Protein AF-A0A964RR75-F1 (afdb_monomer_lite)

pLDDT: mean 89.59, std 12.88, range [41.69, 97.19]

Organism: NCBI:txid225345

Structure (mmCIF, N/CA/C/O backbone):
data_AF-A0A964RR75-F1
#
_entry.id   AF-A0A964RR75-F1
#
loop_
_atom_site.group_PDB
_atom_site.id
_atom_site.type_symbol
_atom_site.label_atom_id
_atom_site.label_alt_id
_atom_site.label_comp_id
_atom_site.label_asym_id
_atom_site.label_entity_id
_atom_site.label_seq_id
_atom_site.pdbx_PDB_ins_code
_atom_site.Cartn_x
_atom_site.Cartn_y
_atom_site.Cartn_z
_atom_site.occupancy
_atom_site.B_iso_or_equiv
_atom_site.auth_seq_id
_atom_site.auth_comp_id
_atom_site.auth_asym_id
_atom_site.auth_atom_id
_atom_site.pdbx_PDB_model_num
ATOM 1 N N . MET A 1 1 ? -4.016 -12.438 4.149 1.00 81.81 1 MET A N 1
ATOM 2 C CA . MET A 1 1 ? -3.208 -11.218 3.971 1.00 81.81 1 MET A CA 1
ATOM 3 C C . MET A 1 1 ? -3.759 -10.144 4.903 1.00 81.81 1 MET A C 1
ATOM 5 O O . MET A 1 1 ? -4.978 -10.052 4.986 1.00 81.81 1 MET A O 1
ATOM 9 N N . THR A 1 2 ? -2.914 -9.421 5.646 1.00 94.81 2 THR A N 1
ATOM 10 C CA . THR A 1 2 ? -3.322 -8.312 6.540 1.00 94.81 2 THR A CA 1
ATOM 11 C C . THR A 1 2 ? -3.134 -6.965 5.841 1.00 94.81 2 THR A C 1
ATOM 13 O O . THR A 1 2 ? -2.359 -6.888 4.892 1.00 94.81 2 THR A O 1
ATOM 16 N N . LEU A 1 3 ? -3.818 -5.912 6.308 1.00 94.75 3 LEU A N 1
ATOM 17 C CA . LEU A 1 3 ? -3.680 -4.560 5.750 1.00 94.75 3 LEU A CA 1
ATOM 18 C C . LEU A 1 3 ? -2.237 -4.043 5.840 1.00 94.75 3 LEU A C 1
ATOM 20 O O . LEU A 1 3 ? -1.690 -3.606 4.838 1.00 94.75 3 LEU A O 1
ATOM 24 N N . GLU A 1 4 ? -1.614 -4.157 7.015 1.00 95.38 4 GLU A N 1
ATOM 25 C CA . GLU A 1 4 ? -0.220 -3.749 7.249 1.00 95.38 4 GLU A CA 1
ATOM 26 C C . GLU A 1 4 ? 0.736 -4.400 6.241 1.00 95.38 4 GLU A C 1
ATOM 28 O O . GLU A 1 4 ? 1.500 -3.715 5.572 1.00 95.38 4 GLU A O 1
ATOM 33 N N . LYS A 1 5 ? 0.587 -5.709 6.015 1.00 95.75 5 LYS A N 1
ATOM 34 C CA . LYS A 1 5 ? 1.420 -6.439 5.059 1.00 95.75 5 LYS A CA 1
ATOM 35 C C . LYS A 1 5 ? 1.174 -6.029 3.602 1.00 95.75 5 LYS A C 1
ATOM 37 O O . LYS A 1 5 ? 2.108 -6.011 2.811 1.00 95.75 5 LYS A O 1
ATOM 42 N N . MET A 1 6 ? -0.065 -5.687 3.235 1.00 95.56 6 MET A N 1
ATOM 43 C CA . MET A 1 6 ? -0.350 -5.141 1.900 1.00 95.56 6 MET A CA 1
ATOM 44 C C . MET A 1 6 ? 0.336 -3.791 1.690 1.00 95.56 6 MET A C 1
ATOM 46 O O . MET A 1 6 ? 0.827 -3.533 0.596 1.00 95.56 6 MET A O 1
ATOM 50 N N . ILE A 1 7 ? 0.358 -2.942 2.720 1.00 96.19 7 ILE A N 1
ATOM 51 C CA . ILE A 1 7 ? 1.019 -1.635 2.675 1.00 96.19 7 ILE A CA 1
ATOM 52 C C . ILE A 1 7 ? 2.528 -1.815 2.508 1.00 96.19 7 ILE A C 1
ATOM 54 O O . ILE A 1 7 ? 3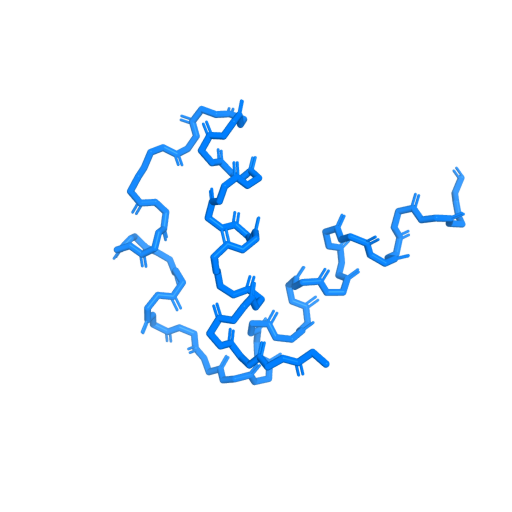.080 -1.231 1.583 1.00 96.19 7 ILE A O 1
ATOM 58 N N . GLU A 1 8 ? 3.164 -2.664 3.321 1.00 95.94 8 GLU A N 1
ATOM 59 C CA . GLU A 1 8 ? 4.605 -2.951 3.224 1.00 95.94 8 GLU A CA 1
ATOM 60 C C . GLU A 1 8 ? 5.000 -3.473 1.834 1.00 95.94 8 GLU A C 1
ATOM 62 O O . GLU A 1 8 ? 5.991 -3.040 1.249 1.00 95.94 8 GLU A O 1
ATOM 67 N N . GLU A 1 9 ? 4.213 -4.395 1.271 1.00 95.81 9 GLU A N 1
ATOM 68 C CA . GLU A 1 9 ? 4.485 -4.949 -0.059 1.00 95.81 9 GLU A CA 1
ATOM 69 C C . GLU A 1 9 ? 4.279 -3.908 -1.174 1.00 95.81 9 GLU A C 1
ATOM 71 O O . GLU A 1 9 ? 5.079 -3.850 -2.110 1.00 95.81 9 GLU A O 1
ATOM 76 N N . LEU A 1 10 ? 3.247 -3.061 -1.075 1.00 95.56 10 LEU A N 1
ATOM 77 C CA . LEU A 1 10 ? 3.032 -1.951 -2.010 1.00 95.56 10 LEU A CA 1
ATOM 78 C C . LEU A 1 10 ? 4.160 -0.921 -1.934 1.00 95.56 10 LEU A C 1
ATOM 80 O O . LEU A 1 10 ? 4.650 -0.485 -2.974 1.00 95.56 10 LEU A O 1
ATOM 84 N N . GLU A 1 11 ? 4.570 -0.544 -0.726 1.00 95.94 11 GLU A N 1
ATOM 85 C CA . GLU A 1 11 ? 5.670 0.388 -0.488 1.00 95.94 11 GLU A CA 1
ATOM 86 C C . GLU A 1 11 ? 6.955 -0.132 -1.130 1.00 95.94 11 GLU A C 1
ATOM 88 O O . GLU A 1 11 ? 7.498 0.526 -2.015 1.00 95.94 11 GLU A O 1
ATOM 93 N N . ALA A 1 12 ? 7.349 -1.371 -0.825 1.00 94.94 12 ALA A N 1
ATOM 94 C CA . ALA A 1 12 ? 8.532 -1.991 -1.416 1.00 94.94 12 ALA A CA 1
ATOM 95 C C . ALA A 1 12 ? 8.472 -2.067 -2.954 1.00 94.94 12 ALA A C 1
ATOM 97 O O . ALA A 1 12 ? 9.481 -1.843 -3.626 1.00 94.94 12 ALA A O 1
ATOM 98 N N . TYR A 1 13 ? 7.306 -2.371 -3.535 1.00 95.19 13 TYR A N 1
ATOM 99 C CA . TYR A 1 13 ? 7.131 -2.423 -4.990 1.00 95.19 13 TYR A CA 1
ATOM 100 C C . TYR A 1 13 ? 7.320 -1.055 -5.653 1.00 95.19 13 TYR A C 1
ATOM 102 O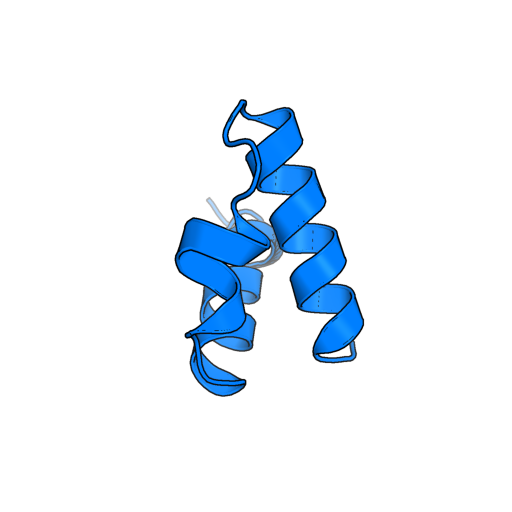 O . TYR A 1 13 ? 8.041 -0.936 -6.647 1.00 95.19 13 TYR A O 1
ATOM 110 N N . TYR A 1 14 ? 6.690 -0.017 -5.108 1.00 94.62 14 TYR A N 1
ATOM 111 C CA . TYR A 1 14 ? 6.774 1.331 -5.663 1.00 94.62 14 TYR A CA 1
ATOM 112 C C . TYR A 1 14 ? 8.147 1.968 -5.419 1.00 94.62 14 TYR A C 1
ATOM 114 O O . TYR A 1 14 ? 8.693 2.586 -6.335 1.00 94.62 14 TYR A O 1
ATOM 122 N N . GLU A 1 15 ? 8.762 1.746 -4.260 1.00 93.44 15 GLU A N 1
ATOM 123 C CA . GLU A 1 15 ? 10.136 2.178 -3.985 1.00 93.44 15 GLU A CA 1
ATOM 124 C C . GLU A 1 15 ? 11.143 1.513 -4.928 1.00 93.44 15 GLU A C 1
ATOM 126 O O . GLU A 1 15 ? 12.008 2.192 -5.485 1.00 93.44 15 GLU A O 1
ATOM 131 N N . ALA A 1 16 ? 10.994 0.213 -5.211 1.00 93.94 16 ALA A N 1
ATOM 132 C CA . ALA A 1 16 ? 11.822 -0.485 -6.198 1.00 93.94 16 ALA A CA 1
ATOM 133 C C . ALA A 1 16 ? 11.659 0.080 -7.623 1.00 93.94 16 ALA A C 1
ATOM 135 O O . ALA A 1 16 ? 12.593 0.017 -8.425 1.00 93.94 16 ALA A O 1
ATOM 136 N N . ALA A 1 17 ? 10.498 0.663 -7.934 1.00 93.38 17 ALA A N 1
ATOM 137 C CA . ALA A 1 17 ? 10.240 1.387 -9.178 1.00 93.38 17 ALA A CA 1
ATOM 138 C C . ALA A 1 17 ? 10.724 2.857 -9.153 1.00 93.38 17 ALA A C 1
ATOM 140 O O . ALA A 1 17 ? 10.617 3.549 -10.166 1.00 93.38 17 ALA A O 1
ATOM 141 N N . GLY A 1 18 ? 11.281 3.330 -8.032 1.00 94.12 18 GLY A N 1
ATOM 142 C CA . GLY A 1 18 ? 11.837 4.676 -7.861 1.00 94.12 18 GLY A CA 1
ATOM 143 C C . GLY A 1 18 ? 10.896 5.696 -7.211 1.00 94.12 18 GLY A C 1
ATOM 144 O O . GLY A 1 18 ? 11.225 6.883 -7.180 1.00 94.12 18 GLY A O 1
ATOM 145 N N . PHE A 1 19 ? 9.742 5.268 -6.695 1.00 92.69 19 PHE A N 1
ATOM 146 C CA . PHE A 1 19 ? 8.821 6.115 -5.936 1.00 92.69 19 PHE A CA 1
ATOM 147 C C . PHE A 1 19 ? 9.152 6.041 -4.441 1.00 92.69 19 PHE A C 1
ATOM 149 O O . PHE A 1 19 ? 8.598 5.221 -3.716 1.00 92.69 19 PHE A O 1
ATOM 156 N N . ASN A 1 20 ? 10.066 6.900 -3.992 1.00 91.25 20 ASN A N 1
ATOM 157 C CA . ASN A 1 20 ? 10.435 7.003 -2.577 1.00 91.25 20 ASN A CA 1
ATOM 158 C C . ASN A 1 20 ? 9.301 7.625 -1.745 1.00 91.25 20 ASN A C 1
ATOM 160 O O . ASN A 1 20 ? 8.564 8.473 -2.252 1.00 91.25 20 ASN A O 1
ATOM 164 N N . ASP A 1 21 ? 9.201 7.243 -0.468 1.00 92.38 21 ASP A N 1
ATOM 165 C CA . ASP A 1 21 ? 8.251 7.802 0.510 1.00 92.38 21 ASP A CA 1
ATOM 166 C C . ASP A 1 21 ? 6.768 7.671 0.093 1.00 92.38 21 ASP A C 1
ATOM 168 O O . ASP A 1 21 ? 5.904 8.455 0.505 1.00 92.38 21 ASP A O 1
ATOM 172 N N . ILE A 1 22 ? 6.435 6.664 -0.723 1.00 93.69 22 ILE A N 1
ATOM 173 C CA . ILE A 1 22 ? 5.076 6.454 -1.250 1.00 93.69 22 ILE A CA 1
ATOM 174 C C . ILE A 1 22 ? 4.042 6.234 -0.141 1.00 93.69 22 ILE A C 1
ATOM 176 O O . ILE A 1 22 ? 2.876 6.617 -0.288 1.00 93.69 22 ILE A O 1
ATOM 180 N N . TYR A 1 23 ? 4.460 5.665 0.993 1.00 92.69 23 TYR A N 1
ATOM 181 C CA . TYR A 1 23 ? 3.594 5.528 2.153 1.00 92.69 23 TYR A CA 1
ATOM 182 C C . TYR A 1 23 ? 3.091 6.892 2.635 1.00 92.69 23 TYR A C 1
ATOM 184 O O . TYR A 1 23 ? 1.885 7.106 2.778 1.00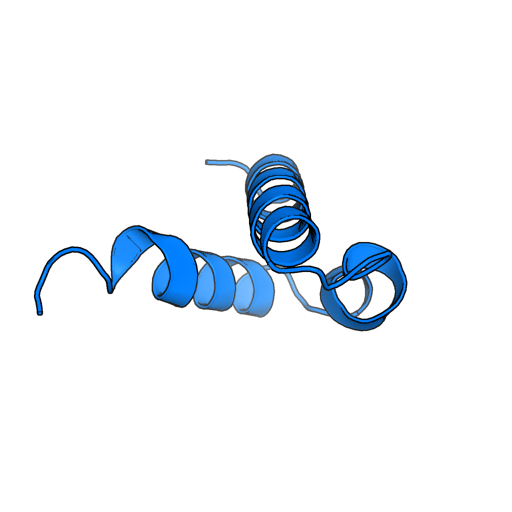 92.69 23 TYR A O 1
ATOM 192 N N . GLU A 1 24 ? 4.012 7.839 2.806 1.00 93.50 24 GLU A N 1
ATOM 193 C CA . GLU A 1 24 ? 3.722 9.187 3.285 1.00 93.50 24 GLU A CA 1
ATOM 194 C C . GLU A 1 24 ? 2.990 10.041 2.250 1.00 93.50 24 GLU A C 1
ATOM 196 O O . GLU A 1 24 ? 2.174 10.890 2.617 1.00 93.50 24 GLU A O 1
ATOM 201 N N . MET A 1 25 ? 3.271 9.831 0.967 1.00 91.75 25 MET A N 1
ATOM 202 C CA . MET A 1 25 ? 2.660 10.602 -0.114 1.00 91.75 25 MET A CA 1
ATOM 203 C C . MET A 1 25 ? 1.253 10.118 -0.460 1.00 91.75 25 MET A C 1
ATOM 205 O O . MET A 1 25 ? 0.392 10.934 -0.791 1.00 91.75 25 MET A O 1
ATOM 209 N N . GLU A 1 26 ? 1.012 8.807 -0.392 1.00 91.69 26 GLU A N 1
ATOM 210 C CA . GLU A 1 26 ? -0.176 8.214 -0.997 1.00 91.69 26 GLU A CA 1
ATOM 211 C C . GLU A 1 26 ? -0.848 7.128 -0.147 1.00 91.69 26 GLU A C 1
ATOM 213 O O . GLU A 1 26 ? -2.073 7.167 -0.002 1.00 91.69 26 GLU A O 1
ATOM 218 N N . LEU A 1 27 ? -0.116 6.170 0.434 1.00 93.62 27 LEU A N 1
ATOM 219 C CA . LEU A 1 27 ? -0.761 5.018 1.091 1.00 93.62 27 LEU A CA 1
ATOM 220 C C . LEU A 1 27 ? -1.429 5.384 2.426 1.00 93.62 27 LEU A C 1
ATOM 222 O O . LEU A 1 27 ? -2.532 4.909 2.689 1.00 93.62 27 LEU A O 1
ATOM 226 N N . LYS A 1 28 ? -0.836 6.269 3.240 1.00 94.12 28 LYS A N 1
ATOM 227 C CA . LYS A 1 28 ? -1.349 6.608 4.586 1.00 94.12 28 LYS A CA 1
ATOM 228 C C . LYS A 1 28 ? -2.739 7.250 4.600 1.00 94.12 28 LYS A C 1
ATOM 230 O O . LYS A 1 28 ? -3.399 7.287 5.635 1.00 94.12 28 LYS A O 1
ATOM 235 N N . HIS A 1 29 ? -3.157 7.826 3.474 1.00 93.56 29 HIS A N 1
ATOM 236 C CA . HIS A 1 29 ? -4.435 8.523 3.338 1.00 93.56 29 HIS A CA 1
ATOM 237 C C . HIS A 1 29 ? -5.544 7.636 2.769 1.00 93.56 29 HIS A C 1
ATOM 239 O O . HIS A 1 29 ? -6.703 8.052 2.765 1.00 93.56 29 HIS A O 1
ATOM 245 N N . LYS A 1 30 ? -5.203 6.437 2.288 1.00 95.25 30 LYS A N 1
ATOM 246 C CA . LYS A 1 30 ? -6.159 5.497 1.708 1.00 95.25 30 LYS A CA 1
ATOM 247 C C . LYS A 1 30 ? -6.858 4.702 2.802 1.00 95.25 30 LYS A C 1
ATOM 249 O O . LYS A 1 30 ? -6.281 4.341 3.826 1.00 95.25 30 LYS A O 1
ATOM 254 N N . THR A 1 31 ? -8.122 4.405 2.557 1.00 97.19 31 THR A N 1
ATOM 255 C CA . THR A 1 31 ? -8.896 3.457 3.353 1.00 97.19 31 THR A CA 1
ATOM 256 C C . THR A 1 31 ? -8.408 2.027 3.127 1.00 97.19 31 THR A C 1
ATOM 258 O O . THR A 1 31 ? -7.736 1.719 2.141 1.00 97.19 31 THR A O 1
ATOM 261 N N . GLU A 1 32 ? -8.789 1.118 4.023 1.00 95.44 32 GLU A N 1
ATOM 262 C CA . GLU A 1 32 ? -8.465 -0.303 3.882 1.00 95.44 32 GLU A CA 1
ATOM 263 C C . GLU A 1 32 ? -8.939 -0.887 2.539 1.00 95.44 32 GLU A C 1
ATOM 265 O O . GLU A 1 32 ? -8.191 -1.617 1.890 1.00 95.44 32 GLU A O 1
ATOM 270 N N . ASP A 1 33 ? -10.148 -0.539 2.088 1.00 96.50 33 ASP A N 1
ATOM 271 C CA . ASP A 1 33 ? -10.691 -1.022 0.814 1.00 96.50 33 ASP A CA 1
ATOM 272 C C . ASP A 1 33 ? -9.888 -0.514 -0.391 1.00 96.50 33 ASP A C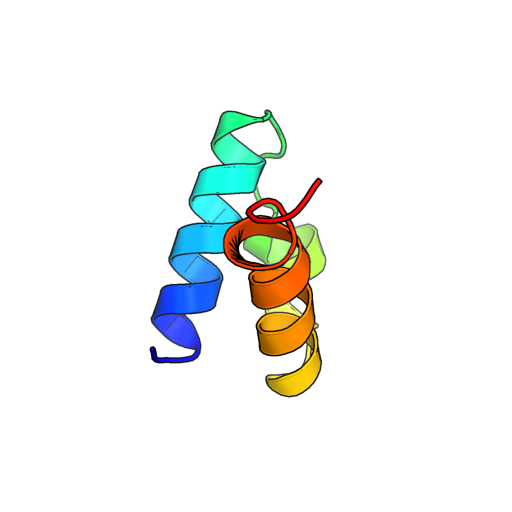 1
ATOM 274 O O . ASP A 1 33 ? -9.653 -1.257 -1.348 1.00 96.50 33 ASP A O 1
ATOM 278 N N . GLU A 1 34 ? -9.414 0.731 -0.342 1.00 96.81 34 GLU A N 1
ATOM 279 C CA . GLU A 1 34 ? -8.559 1.301 -1.385 1.00 96.81 34 GLU A CA 1
ATOM 280 C C . GLU A 1 34 ? -7.189 0.627 -1.432 1.00 96.81 34 GLU A C 1
ATOM 282 O O . GLU A 1 34 ? -6.703 0.327 -2.523 1.00 96.81 34 GLU A O 1
ATOM 287 N N . ILE A 1 35 ? -6.590 0.332 -0.274 1.00 96.56 35 ILE A N 1
ATOM 288 C CA . ILE A 1 35 ? -5.335 -0.426 -0.206 1.00 96.56 35 ILE A CA 1
ATOM 289 C C . ILE A 1 35 ? -5.530 -1.840 -0.752 1.00 96.56 35 ILE A C 1
ATOM 291 O O . ILE A 1 35 ? -4.738 -2.287 -1.579 1.00 96.56 35 ILE A O 1
ATOM 295 N N . ARG A 1 36 ? -6.607 -2.532 -0.363 1.00 95.25 36 ARG A N 1
ATOM 296 C CA . ARG A 1 36 ? -6.931 -3.875 -0.873 1.00 95.25 36 ARG A CA 1
ATOM 297 C C . ARG A 1 36 ? -7.102 -3.880 -2.389 1.00 95.25 36 ARG A C 1
ATOM 299 O O . ARG A 1 36 ? -6.595 -4.777 -3.061 1.00 95.25 36 ARG A O 1
ATOM 306 N N . LYS A 1 37 ? -7.793 -2.876 -2.936 1.00 95.12 37 LYS A N 1
ATOM 307 C CA . LYS A 1 37 ? -7.976 -2.729 -4.383 1.00 95.12 37 LYS A CA 1
ATOM 308 C C . LYS A 1 37 ? -6.651 -2.459 -5.091 1.00 95.12 37 LYS A C 1
ATOM 310 O O . LYS A 1 37 ? -6.363 -3.117 -6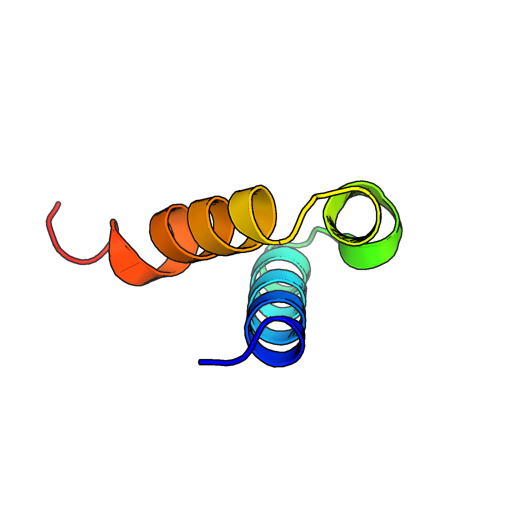.084 1.00 95.12 37 LYS A O 1
ATOM 315 N N . LEU A 1 38 ? -5.846 -1.530 -4.577 1.00 94.44 38 LEU A N 1
ATOM 316 C CA . LEU A 1 38 ? -4.539 -1.202 -5.146 1.00 94.44 38 LEU A CA 1
ATOM 317 C C . LEU A 1 38 ? -3.614 -2.422 -5.145 1.00 94.44 38 LEU A C 1
ATOM 319 O O . LEU A 1 38 ? -3.024 -2.749 -6.167 1.00 94.44 38 LEU A O 1
ATOM 323 N N . TYR A 1 39 ? -3.564 -3.143 -4.027 1.00 94.44 39 TYR A N 1
ATOM 324 C CA . TYR A 1 39 ? -2.820 -4.389 -3.898 1.00 94.44 39 TYR A CA 1
ATOM 325 C C . TYR A 1 39 ? -3.261 -5.435 -4.931 1.00 94.44 39 TYR A C 1
ATOM 327 O O . TYR A 1 39 ? -2.423 -6.043 -5.595 1.00 94.44 39 TYR A O 1
ATOM 335 N N . SER A 1 40 ? -4.575 -5.612 -5.109 1.00 93.50 40 SER A N 1
ATOM 336 C CA . SER A 1 40 ? -5.123 -6.535 -6.108 1.00 93.50 40 SER A CA 1
ATOM 337 C C . SER A 1 40 ? -4.698 -6.161 -7.529 1.00 93.50 40 SER A C 1
ATOM 339 O O . SER A 1 40 ? -4.228 -7.021 -8.267 1.00 93.50 40 SER A O 1
ATOM 341 N N . VAL A 1 41 ? -4.796 -4.884 -7.903 1.00 92.81 41 VAL A N 1
ATOM 342 C CA . VAL A 1 41 ? -4.404 -4.414 -9.243 1.00 92.81 41 VAL A CA 1
ATOM 343 C C . VAL A 1 41 ? -2.903 -4.603 -9.480 1.00 92.81 41 VAL A C 1
ATOM 345 O O . VAL A 1 41 ? -2.492 -5.035 -10.553 1.00 92.81 41 VAL A O 1
ATOM 348 N N . THR A 1 42 ? -2.074 -4.310 -8.478 1.00 91.75 42 THR A N 1
ATOM 349 C CA . THR A 1 42 ? -0.614 -4.382 -8.604 1.00 91.75 42 THR A CA 1
ATOM 350 C C . THR A 1 42 ? -0.107 -5.824 -8.680 1.00 91.75 42 THR A C 1
ATOM 352 O O . THR A 1 42 ? 0.705 -6.134 -9.553 1.00 91.75 42 THR A O 1
ATOM 355 N N . PHE A 1 43 ? -0.594 -6.719 -7.813 1.00 90.31 43 PHE A N 1
ATOM 356 C CA . PHE A 1 43 ? -0.011 -8.057 -7.63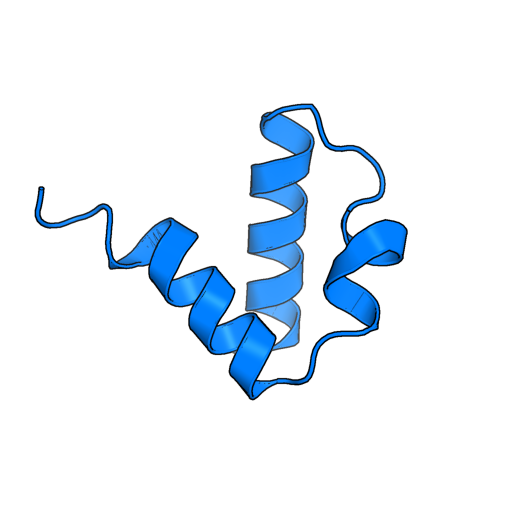1 1.00 90.31 43 PHE A CA 1
ATOM 357 C C . PHE A 1 43 ? -0.878 -9.226 -8.109 1.00 90.31 43 PHE A C 1
ATOM 359 O O . PHE A 1 43 ? -0.347 -10.311 -8.334 1.00 90.31 43 PHE A O 1
ATOM 366 N N . VAL A 1 44 ? -2.195 -9.046 -8.243 1.00 81.12 44 VAL A N 1
ATOM 367 C CA . VAL A 1 44 ? -3.137 -10.147 -8.525 1.00 81.12 44 VAL A CA 1
ATOM 368 C C . VAL A 1 44 ? -3.668 -10.077 -9.957 1.00 81.12 44 VAL A C 1
ATOM 370 O O . VAL A 1 44 ? -3.666 -11.089 -10.652 1.00 81.12 44 VAL A O 1
ATOM 373 N N . GLU A 1 45 ? -4.060 -8.897 -10.439 1.00 65.25 45 GLU A N 1
ATOM 374 C CA . GLU A 1 45 ? -4.598 -8.725 -11.801 1.00 65.25 45 GLU A CA 1
ATOM 375 C C . GLU A 1 45 ? -3.520 -8.732 -12.903 1.00 65.25 45 GLU A C 1
ATOM 377 O O . GLU A 1 45 ? -3.855 -8.817 -14.078 1.00 65.25 45 GLU A O 1
ATOM 382 N N . ASN A 1 46 ? -2.229 -8.749 -12.553 1.00 54.03 46 ASN A N 1
ATOM 383 C CA . ASN A 1 46 ? -1.126 -8.944 -13.510 1.00 54.03 46 ASN A CA 1
ATOM 384 C C . ASN A 1 46 ? -0.821 -10.427 -13.827 1.00 54.03 46 ASN A C 1
ATOM 386 O O . ASN A 1 46 ? 0.168 -10.714 -14.500 1.00 54.03 46 ASN A O 1
ATOM 390 N N . ILE A 1 47 ? -1.627 -11.379 -13.337 1.00 53.22 47 ILE A N 1
ATOM 391 C CA . ILE A 1 47 ? -1.412 -12.825 -13.553 1.00 53.22 47 ILE A CA 1
ATOM 392 C C . ILE A 1 47 ? -2.204 -13.370 -14.764 1.00 53.22 47 ILE A C 1
ATOM 394 O O . ILE A 1 47 ? -1.878 -14.446 -15.261 1.00 53.22 47 ILE A O 1
ATOM 398 N N . GLU A 1 48 ? -3.174 -12.629 -15.313 1.00 51.22 48 GLU A N 1
ATOM 399 C CA . GLU A 1 48 ? -3.970 -13.065 -16.478 1.00 51.22 48 GLU A CA 1
ATOM 400 C C . GLU A 1 48 ? -4.048 -12.002 -17.593 1.00 51.22 48 GLU A C 1
ATOM 402 O O . GLU A 1 48 ? -5.126 -11.509 -17.928 1.00 51.22 48 GLU A O 1
ATOM 407 N N . GLY A 1 49 ? -2.899 -11.667 -18.194 1.00 41.69 49 GLY A N 1
ATOM 408 C CA . GLY A 1 49 ? -2.806 -10.824 -19.396 1.00 41.69 49 GLY A CA 1
ATOM 409 C C . GLY A 1 49 ? -1.696 -11.254 -20.341 1.00 41.69 49 GLY A C 1
ATOM 410 O O . GLY A 1 49 ? -0.524 -11.199 -19.912 1.00 41.69 49 GLY A O 1
#

Secondary structure (DSSP, 8-state):
--HHHHHHHHHHHHHHTT-TTHHHHTGGGS-HHHHHHHHIIIIIGGG--

Foldseek 3Di:
DDLVVLLVVVQVVVVVVVDPPCCVVPVVPDDSVRSVVVSCVVPPVVPPD

Radius of gyration: 10.56 Å; chains: 1; bounding box: 22×24×27 Å

Sequence (49 aa):
MTLEKMIEELEAYYEAAGFNDIYEMELKHKTEDEIRKLYSVTFVENIEG